Protein AF-A0A966DQH2-F1 (afdb_monomer_lite)

Secondary structure (DSSP, 8-state):
---HHHHHHHHHHHHHHHHHH---HHHHHHHHHHHHHHHTTSPPPP-SSSS-HHHHHHHHHHHHHHHHHHHHTT-SSSHHHHHHHHHHHHHHHHTTTS-TTS-HHHHHHTT--TT--

Foldseek 3Di:
DDDLLLVLLLLLVLLLVCLLPDQDLVSNLVSLVVNLVSCVVPQFDDDPDDDDLVVQLVVLNVLSVVLNVCSVVVVDPHSNSSSVSSSVSSLSNSVRSDDPVADSCNSNVVDDDPVSD

Structure (mmCIF, N/CA/C/O backbone):
data_AF-A0A966DQH2-F1
#
_entry.id   AF-A0A966DQH2-F1
#
loop_
_atom_site.group_PDB
_atom_site.id
_atom_site.type_symbol
_atom_site.label_atom_id
_atom_site.label_alt_id
_atom_site.label_comp_id
_atom_site.label_asym_id
_atom_site.label_entity_id
_atom_site.label_seq_id
_atom_site.pdbx_PDB_ins_code
_atom_site.Cartn_x
_atom_site.Cartn_y
_atom_site.Cartn_z
_atom_site.occupancy
_atom_site.B_iso_or_equiv
_atom_site.auth_seq_id
_atom_site.auth_comp_id
_atom_site.auth_asym_id
_atom_site.auth_atom_id
_atom_site.pdbx_PDB_model_num
ATOM 1 N N . MET A 1 1 ? 22.900 5.957 -11.281 1.00 55.50 1 MET A N 1
ATOM 2 C CA . MET A 1 1 ? 21.655 6.698 -10.978 1.00 55.50 1 MET A CA 1
ATOM 3 C C . MET A 1 1 ? 20.581 5.681 -10.644 1.00 55.50 1 MET A C 1
ATOM 5 O O . MET A 1 1 ? 20.531 4.677 -11.342 1.00 55.50 1 MET A O 1
ATOM 9 N N . ALA A 1 2 ? 19.788 5.907 -9.593 1.00 68.19 2 ALA A N 1
ATOM 10 C CA . ALA A 1 2 ? 18.675 5.021 -9.247 1.00 68.19 2 ALA A CA 1
ATOM 11 C C . ALA A 1 2 ? 17.536 5.160 -10.270 1.00 68.19 2 ALA A C 1
ATOM 13 O O . ALA A 1 2 ? 17.197 6.283 -10.662 1.00 68.19 2 ALA A O 1
ATOM 14 N N . THR A 1 3 ? 16.970 4.033 -10.693 1.00 85.00 3 THR A N 1
ATOM 15 C CA . THR A 1 3 ? 15.792 3.965 -11.573 1.00 85.00 3 THR A CA 1
ATOM 16 C C . THR A 1 3 ? 14.556 4.563 -10.891 1.00 85.00 3 THR A C 1
ATOM 18 O O . THR A 1 3 ? 14.517 4.710 -9.667 1.00 85.00 3 THR A O 1
ATOM 21 N N . GLU A 1 4 ? 13.528 4.925 -11.663 1.00 90.19 4 GLU A N 1
ATOM 22 C CA . GLU A 1 4 ? 12.265 5.429 -11.097 1.00 90.19 4 GLU A CA 1
ATOM 23 C C . GLU A 1 4 ? 11.610 4.404 -10.162 1.00 90.19 4 GLU A C 1
ATOM 25 O O . GLU A 1 4 ? 11.112 4.764 -9.097 1.00 90.19 4 GLU A O 1
ATOM 30 N N . GLN A 1 5 ? 11.706 3.117 -10.503 1.00 90.06 5 GLN A N 1
ATOM 31 C CA . GLN A 1 5 ? 11.245 2.013 -9.668 1.00 90.06 5 GLN A CA 1
ATOM 32 C C . GLN A 1 5 ? 12.020 1.922 -8.346 1.00 90.06 5 GLN A C 1
ATOM 34 O O . GLN A 1 5 ? 11.412 1.772 -7.289 1.00 90.06 5 GLN A O 1
ATOM 39 N N . GLU A 1 6 ? 13.350 2.053 -8.372 1.00 89.25 6 GLU A N 1
ATOM 40 C CA . GLU A 1 6 ? 14.171 2.036 -7.152 1.00 89.25 6 GLU A CA 1
ATOM 41 C C . GLU A 1 6 ? 13.847 3.214 -6.224 1.00 89.25 6 GLU A C 1
ATOM 43 O O . GLU A 1 6 ? 13.751 3.028 -5.009 1.00 89.25 6 GLU A O 1
ATOM 48 N N . LYS A 1 7 ? 13.619 4.409 -6.786 1.00 91.31 7 LYS A N 1
ATOM 49 C CA . LYS A 1 7 ? 13.175 5.581 -6.013 1.00 91.31 7 LYS A CA 1
ATOM 50 C C . LYS A 1 7 ? 11.804 5.348 -5.378 1.00 91.31 7 LYS A C 1
ATOM 52 O O . LYS A 1 7 ? 11.630 5.631 -4.195 1.00 91.31 7 LYS A O 1
ATOM 57 N N . LEU A 1 8 ? 10.855 4.789 -6.131 1.00 94.31 8 LEU A N 1
ATOM 58 C CA . LEU A 1 8 ? 9.536 4.443 -5.602 1.00 94.31 8 LEU A CA 1
ATOM 59 C C . LEU A 1 8 ? 9.640 3.436 -4.449 1.00 94.31 8 LEU A C 1
ATOM 61 O O . LEU A 1 8 ? 9.002 3.616 -3.416 1.00 94.31 8 LEU A O 1
ATOM 65 N N . VAL A 1 9 ? 10.462 2.394 -4.591 1.00 94.50 9 VAL A N 1
ATOM 66 C CA . VAL A 1 9 ? 10.662 1.379 -3.541 1.00 94.50 9 VAL A CA 1
ATOM 67 C C . VAL A 1 9 ? 11.196 2.010 -2.255 1.00 94.50 9 VAL A C 1
ATOM 69 O O . VAL A 1 9 ? 10.721 1.672 -1.175 1.00 94.50 9 VAL A O 1
ATOM 72 N N . GLN A 1 10 ? 12.114 2.973 -2.349 1.00 92.25 10 GLN A N 1
ATOM 73 C CA . GLN A 1 10 ? 12.599 3.714 -1.179 1.00 92.25 10 GLN A CA 1
ATOM 74 C C . GLN A 1 10 ? 11.491 4.538 -0.520 1.00 92.25 10 GLN A C 1
ATOM 76 O O . GLN A 1 10 ? 11.333 4.492 0.699 1.00 92.25 10 GLN A O 1
ATOM 81 N N . GLN A 1 11 ? 10.680 5.245 -1.310 1.00 95.88 11 GLN A N 1
ATOM 82 C CA . GLN A 1 11 ? 9.548 6.009 -0.782 1.00 95.88 11 GLN A CA 1
ATOM 83 C C . GLN A 1 11 ? 8.529 5.094 -0.086 1.00 95.88 11 GLN A C 1
ATOM 85 O O . GLN A 1 11 ? 8.101 5.382 1.031 1.00 95.88 11 GLN A O 1
ATOM 90 N N . LEU A 1 12 ? 8.190 3.955 -0.696 1.00 96.62 12 LEU A N 1
ATOM 91 C CA . LEU A 1 12 ? 7.298 2.952 -0.107 1.00 96.62 12 LEU A CA 1
ATOM 92 C C . LEU A 1 12 ? 7.878 2.338 1.175 1.00 96.62 12 LEU A C 1
ATOM 94 O O . LEU A 1 12 ? 7.130 2.079 2.119 1.00 96.62 12 LEU A O 1
ATOM 98 N N . TYR A 1 13 ? 9.196 2.148 1.246 1.00 95.94 13 TYR A N 1
ATOM 99 C CA . TYR A 1 13 ? 9.870 1.679 2.456 1.00 95.94 13 TYR A CA 1
ATOM 100 C C . TYR A 1 13 ? 9.747 2.688 3.606 1.00 95.94 13 TYR A C 1
ATOM 102 O O . TYR A 1 13 ? 9.393 2.308 4.724 1.00 95.94 13 TYR A O 1
ATOM 110 N N . VAL A 1 14 ? 9.946 3.981 3.330 1.00 96.69 14 VAL A N 1
ATOM 111 C CA . VAL A 1 14 ? 9.730 5.052 4.318 1.00 96.69 14 VAL A CA 1
ATOM 112 C C . VAL A 1 14 ? 8.280 5.049 4.811 1.00 96.69 14 VAL A C 1
ATOM 114 O O . VAL A 1 14 ? 8.038 5.113 6.015 1.00 96.69 14 VAL A O 1
ATOM 117 N N . LEU A 1 15 ? 7.303 4.906 3.910 1.00 98.06 15 LEU A N 1
ATOM 118 C CA . LEU A 1 15 ? 5.888 4.798 4.284 1.00 98.06 15 LEU A CA 1
ATOM 119 C C . LEU A 1 15 ? 5.608 3.567 5.157 1.00 98.06 15 LEU A C 1
ATOM 121 O O . LEU A 1 15 ? 4.920 3.680 6.170 1.00 98.06 15 LEU A O 1
ATOM 125 N N . LYS A 1 16 ? 6.194 2.409 4.834 1.00 97.44 16 LYS A N 1
ATOM 126 C CA . LYS A 1 16 ? 6.105 1.197 5.665 1.00 97.44 16 LYS A CA 1
ATOM 127 C C . LYS A 1 16 ? 6.650 1.439 7.075 1.00 97.44 16 LYS A C 1
ATOM 129 O O . LYS A 1 16 ? 6.042 1.000 8.049 1.00 97.44 16 LYS A O 1
ATOM 134 N N . ASN A 1 17 ? 7.768 2.150 7.200 1.00 96.25 17 ASN A N 1
ATOM 135 C CA . ASN A 1 17 ? 8.324 2.498 8.507 1.00 96.25 17 ASN A CA 1
ATOM 136 C C . ASN A 1 17 ? 7.422 3.473 9.269 1.00 96.25 17 ASN A C 1
ATOM 138 O O . ASN A 1 17 ? 7.227 3.288 10.467 1.00 96.25 17 ASN A O 1
ATOM 142 N N . LYS A 1 18 ? 6.792 4.445 8.598 1.00 97.56 18 LYS A N 1
ATOM 143 C CA . LYS A 1 18 ? 5.785 5.308 9.240 1.00 97.56 18 LYS A CA 1
ATOM 144 C C . LYS A 1 18 ? 4.599 4.508 9.778 1.00 97.56 18 LYS A C 1
ATOM 146 O O . LYS A 1 18 ? 4.189 4.736 10.909 1.00 97.56 18 LYS A O 1
ATOM 151 N N . VAL A 1 19 ? 4.105 3.516 9.028 1.00 97.75 19 VAL A N 1
ATOM 152 C CA . VAL A 1 19 ? 3.043 2.612 9.510 1.00 97.75 19 VAL A CA 1
ATOM 153 C C . VAL A 1 19 ? 3.465 1.907 10.798 1.00 97.75 19 VAL A C 1
ATOM 155 O O . VAL A 1 19 ? 2.707 1.918 11.760 1.00 97.75 19 VAL A O 1
ATOM 158 N N . GLN A 1 20 ? 4.671 1.333 10.844 1.00 96.00 20 GLN A N 1
ATOM 159 C CA . GLN A 1 20 ? 5.175 0.609 12.023 1.00 96.00 20 GLN A CA 1
ATOM 160 C C . GLN A 1 20 ? 5.212 1.470 13.297 1.00 96.00 20 GLN A C 1
ATOM 162 O O . GLN A 1 20 ? 4.980 0.959 14.393 1.00 96.00 20 GLN A O 1
ATOM 167 N N . HIS A 1 21 ? 5.442 2.776 13.153 1.00 96.25 21 HIS A N 1
ATOM 168 C CA . HIS A 1 21 ? 5.541 3.713 14.274 1.00 96.25 21 HIS A CA 1
ATOM 169 C C . HIS A 1 21 ? 4.254 4.510 14.542 1.00 96.25 21 HIS A C 1
ATOM 171 O O . HIS A 1 21 ? 4.182 5.214 15.547 1.00 96.25 21 HIS A O 1
ATOM 177 N N . SER A 1 22 ? 3.228 4.394 13.695 1.00 96.50 22 SER A N 1
ATOM 178 C CA . SER A 1 22 ? 1.972 5.128 13.870 1.00 96.50 22 SER A CA 1
ATOM 179 C C . SER A 1 22 ? 1.096 4.514 14.964 1.00 96.50 22 SER A C 1
ATOM 181 O O . SER A 1 22 ? 0.949 3.298 15.059 1.00 96.50 22 SER A O 1
ATOM 183 N N . ALA A 1 23 ? 0.469 5.355 15.785 1.00 94.81 23 ALA A N 1
ATOM 184 C CA . ALA A 1 23 ? -0.542 4.937 16.759 1.00 94.81 23 ALA A CA 1
ATOM 185 C C . ALA A 1 23 ? -1.981 5.224 16.286 1.00 94.81 23 ALA A C 1
ATOM 187 O O . ALA A 1 23 ? -2.934 4.879 16.987 1.00 94.81 23 ALA A O 1
ATOM 188 N N . ASP A 1 24 ? -2.150 5.839 15.111 1.00 96.06 24 ASP A N 1
ATOM 189 C CA . ASP A 1 24 ? -3.437 6.310 14.601 1.00 96.06 24 ASP A CA 1
ATOM 190 C C . ASP A 1 24 ? -3.845 5.561 13.325 1.00 96.06 24 ASP A C 1
ATOM 192 O O . ASP A 1 24 ? -3.158 5.551 12.304 1.00 96.06 24 ASP A O 1
ATOM 196 N N . ARG A 1 25 ? -5.041 4.968 13.357 1.00 96.56 25 ARG A N 1
ATOM 197 C CA . ARG A 1 25 ? -5.637 4.291 12.200 1.00 96.56 25 ARG A CA 1
ATOM 198 C C . ARG A 1 25 ? -5.841 5.239 11.013 1.00 96.56 25 ARG A C 1
ATOM 200 O O . ARG A 1 25 ? -5.692 4.800 9.874 1.00 96.56 25 ARG A O 1
ATOM 207 N N . ASN A 1 26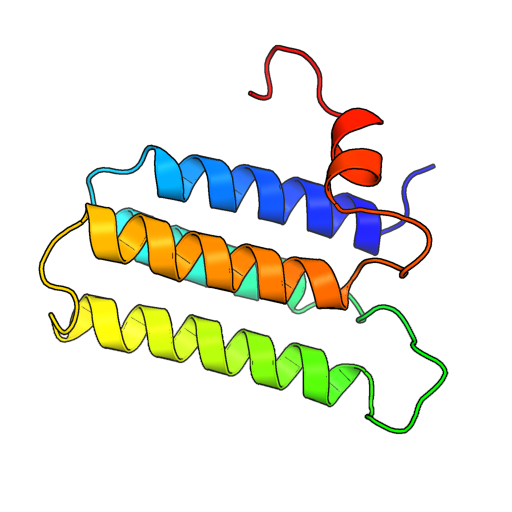 ? -6.176 6.506 11.255 1.00 97.12 26 ASN A N 1
ATOM 208 C CA . ASN A 1 26 ? -6.397 7.492 10.194 1.00 97.12 26 ASN A CA 1
ATOM 209 C C . ASN A 1 26 ? -5.089 7.914 9.520 1.00 97.12 26 ASN A C 1
ATOM 211 O O . ASN A 1 26 ? -5.050 8.093 8.300 1.00 97.12 26 ASN A O 1
ATOM 215 N N . GLU A 1 27 ? -4.008 8.011 10.293 1.00 97.94 27 GLU A N 1
ATOM 216 C CA . GLU A 1 27 ? -2.669 8.229 9.750 1.00 97.94 27 GLU A CA 1
ATOM 217 C C . GLU A 1 27 ? -2.248 7.043 8.873 1.00 97.94 27 GLU A C 1
ATOM 219 O O . GLU A 1 27 ?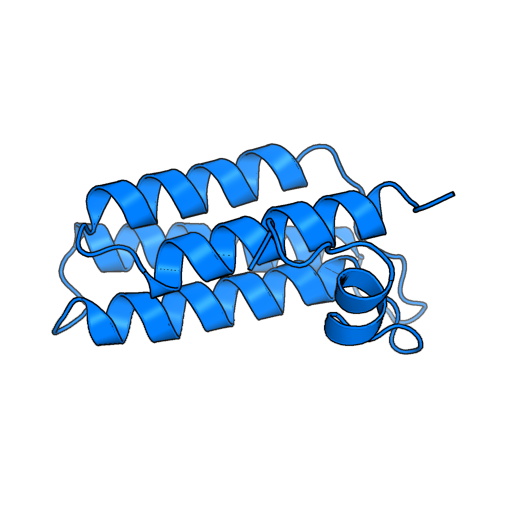 -1.823 7.242 7.736 1.00 97.94 27 GLU A O 1
ATOM 224 N N . ILE A 1 28 ? -2.461 5.804 9.334 1.00 98.38 28 ILE A N 1
ATOM 225 C CA . ILE A 1 28 ? -2.174 4.605 8.532 1.00 98.38 28 ILE A CA 1
ATOM 226 C C . ILE A 1 28 ? -2.983 4.596 7.226 1.00 98.38 28 ILE A C 1
ATOM 228 O O . ILE A 1 28 ? -2.429 4.281 6.175 1.00 98.38 28 ILE A O 1
ATOM 232 N N . ILE A 1 29 ? -4.267 4.972 7.255 1.00 98.56 29 ILE A N 1
ATOM 233 C CA . ILE A 1 29 ? -5.082 5.104 6.035 1.00 98.56 29 ILE A CA 1
ATOM 234 C C . ILE A 1 29 ? -4.464 6.130 5.077 1.00 98.56 29 ILE A C 1
ATOM 236 O O . ILE A 1 29 ? -4.270 5.809 3.906 1.00 98.56 29 ILE A O 1
ATOM 240 N N . SER A 1 30 ? -4.099 7.311 5.580 1.00 98.56 30 SER A N 1
ATOM 241 C CA . SER A 1 30 ? -3.461 8.367 4.778 1.00 98.56 30 SER A CA 1
ATOM 242 C C . SER A 1 30 ? -2.148 7.888 4.148 1.00 98.56 30 SER A C 1
ATOM 244 O O . SER A 1 30 ? -1.867 8.174 2.987 1.00 98.56 30 SER A O 1
ATOM 246 N N . ILE A 1 31 ? -1.358 7.097 4.882 1.00 98.62 31 ILE A N 1
ATOM 247 C CA . ILE A 1 31 ? -0.118 6.502 4.371 1.00 98.62 31 ILE A CA 1
ATOM 248 C C . ILE A 1 31 ? -0.401 5.512 3.231 1.00 98.62 31 ILE A C 1
ATOM 250 O O . ILE A 1 31 ? 0.321 5.501 2.232 1.00 98.62 31 ILE A O 1
ATOM 254 N N . ILE A 1 32 ? -1.444 4.685 3.350 1.00 98.62 32 ILE A N 1
ATOM 255 C CA . ILE A 1 32 ? -1.830 3.751 2.282 1.00 98.62 32 ILE A CA 1
ATOM 256 C C . ILE A 1 32 ? -2.285 4.518 1.034 1.00 98.62 32 ILE A C 1
ATOM 258 O O . ILE A 1 32 ? -1.899 4.161 -0.080 1.00 98.62 32 ILE A O 1
ATOM 262 N N . GLU A 1 33 ? -3.086 5.569 1.208 1.00 98.62 33 GLU A N 1
ATOM 263 C CA . GLU A 1 33 ? -3.543 6.431 0.112 1.00 98.62 33 GLU A CA 1
ATOM 264 C C . GLU A 1 33 ? -2.350 7.084 -0.599 1.00 98.62 33 GLU A C 1
ATOM 266 O O . GLU A 1 33 ? -2.239 6.979 -1.824 1.00 98.62 33 GLU A O 1
ATOM 271 N N . GLN A 1 34 ? -1.392 7.618 0.166 1.00 98.50 34 GLN A N 1
ATOM 272 C CA . GLN A 1 34 ? -0.146 8.167 -0.364 1.00 98.50 34 GLN A CA 1
ATOM 273 C C . GLN A 1 34 ? 0.669 7.116 -1.133 1.00 98.50 34 GLN A C 1
ATOM 275 O O . GLN A 1 34 ? 1.174 7.407 -2.215 1.00 98.50 34 GLN A O 1
ATOM 280 N N . ALA A 1 35 ? 0.786 5.888 -0.614 1.00 98.38 35 ALA A N 1
ATOM 281 C CA . ALA A 1 35 ? 1.509 4.806 -1.283 1.00 98.38 35 ALA A CA 1
ATOM 282 C C . ALA A 1 35 ? 0.912 4.475 -2.662 1.00 98.38 35 ALA A C 1
ATOM 284 O O . ALA A 1 35 ? 1.652 4.258 -3.623 1.00 98.38 35 ALA A O 1
ATOM 285 N N . ILE A 1 36 ? -0.421 4.452 -2.772 1.00 98.38 36 ILE A N 1
ATOM 286 C CA . ILE A 1 36 ? -1.121 4.229 -4.045 1.00 98.38 36 ILE A CA 1
ATOM 287 C C . ILE A 1 36 ? -0.872 5.399 -5.001 1.00 98.38 36 ILE A C 1
ATOM 289 O O . ILE A 1 36 ? -0.565 5.173 -6.173 1.00 98.38 36 ILE A O 1
ATOM 293 N N . GLU A 1 37 ? -0.983 6.635 -4.514 1.00 98.25 37 GLU A N 1
ATOM 294 C CA . GLU A 1 37 ? -0.795 7.846 -5.314 1.00 98.25 37 GLU A CA 1
ATOM 295 C C . GLU A 1 37 ? 0.598 7.888 -5.957 1.00 98.25 37 GLU A C 1
ATOM 297 O O . GLU A 1 37 ? 0.703 7.961 -7.183 1.00 98.25 37 GLU A O 1
ATOM 302 N N . ILE A 1 38 ? 1.665 7.733 -5.164 1.00 97.50 38 ILE A N 1
ATOM 303 C CA . ILE A 1 38 ? 3.047 7.809 -5.673 1.00 97.50 38 ILE A CA 1
ATOM 304 C C . ILE A 1 38 ? 3.403 6.651 -6.612 1.00 97.50 38 ILE A C 1
ATOM 306 O O . ILE A 1 38 ? 4.241 6.805 -7.499 1.00 97.50 38 ILE A O 1
ATOM 310 N N . ALA A 1 39 ? 2.764 5.491 -6.444 1.00 95.38 39 ALA A N 1
ATOM 311 C CA . ALA A 1 39 ? 2.996 4.329 -7.291 1.00 95.38 39 ALA A CA 1
ATOM 312 C C . ALA A 1 39 ? 2.184 4.372 -8.593 1.00 95.38 39 ALA A C 1
ATOM 314 O O . ALA A 1 39 ? 2.545 3.703 -9.562 1.00 95.38 39 ALA A O 1
ATOM 315 N N . THR A 1 40 ? 1.092 5.143 -8.647 1.00 93.62 40 THR A N 1
ATOM 316 C CA . THR A 1 40 ? 0.210 5.253 -9.820 1.00 93.62 40 THR A CA 1
ATOM 317 C C . THR A 1 40 ? 0.956 5.623 -11.110 1.00 93.62 40 THR A C 1
ATOM 319 O O . THR A 1 40 ? 0.769 4.896 -12.086 1.00 93.62 40 THR A O 1
ATOM 322 N N . PRO A 1 41 ? 1.844 6.636 -11.153 1.00 93.88 41 PRO A N 1
ATOM 323 C CA . PRO A 1 41 ? 2.537 7.007 -12.389 1.00 93.88 41 PRO A CA 1
ATOM 324 C C . PRO A 1 41 ? 3.698 6.075 -12.773 1.00 93.88 41 PRO A C 1
ATOM 326 O O . PRO A 1 41 ? 4.173 6.138 -13.901 1.00 93.88 41 PRO A O 1
ATOM 329 N N . VAL A 1 42 ? 4.171 5.212 -11.868 1.00 92.38 42 VAL A N 1
ATOM 330 C CA . VAL A 1 42 ? 5.377 4.399 -12.097 1.00 92.38 42 VAL A CA 1
ATOM 331 C C . VAL A 1 42 ? 5.006 3.048 -12.698 1.00 92.38 42 VAL A C 1
ATOM 333 O O . VAL A 1 42 ? 4.185 2.312 -12.143 1.00 92.38 42 VAL A O 1
ATOM 336 N N . ALA A 1 43 ? 5.621 2.696 -13.825 1.00 89.81 43 ALA A N 1
ATOM 337 C CA . ALA A 1 43 ? 5.416 1.394 -14.445 1.00 89.81 43 ALA A CA 1
ATOM 338 C C . ALA A 1 43 ? 6.003 0.262 -13.570 1.00 89.81 43 ALA A C 1
ATOM 340 O O . ALA A 1 43 ? 7.107 0.416 -13.028 1.00 89.81 43 ALA A O 1
ATOM 341 N N . PRO A 1 44 ? 5.294 -0.873 -13.429 1.00 88.94 44 PRO A N 1
ATOM 342 C CA . PRO A 1 44 ? 5.815 -2.055 -12.746 1.00 88.94 44 PRO A CA 1
ATOM 343 C C . PRO A 1 44 ? 7.080 -2.572 -13.440 1.00 88.94 44 PRO A C 1
ATOM 345 O O . PRO A 1 44 ? 7.313 -2.309 -14.622 1.00 88.94 44 PRO A O 1
ATOM 348 N N . LEU A 1 45 ? 7.907 -3.331 -12.719 1.00 85.12 45 LEU A N 1
ATOM 349 C CA . LEU A 1 45 ? 9.081 -3.928 -13.341 1.00 85.12 45 LEU A CA 1
ATOM 350 C C . LEU A 1 45 ? 8.654 -5.106 -14.227 1.00 85.12 45 LEU A C 1
ATOM 352 O O . LEU A 1 45 ? 7.957 -6.013 -13.769 1.00 85.12 45 LEU A O 1
ATOM 356 N N . PHE A 1 46 ? 9.092 -5.100 -15.488 1.00 71.44 46 PHE A N 1
ATOM 357 C CA . PHE A 1 46 ? 8.758 -6.150 -16.445 1.00 71.44 46 PHE A CA 1
ATOM 358 C C . PHE A 1 46 ? 9.323 -7.502 -15.984 1.00 71.44 46 PHE A C 1
ATOM 360 O O . PHE A 1 46 ? 10.530 -7.640 -15.778 1.00 71.44 46 PHE A O 1
ATOM 367 N N . VAL A 1 47 ? 8.459 -8.507 -15.823 1.00 61.94 47 VAL A N 1
ATOM 368 C CA . VAL A 1 47 ? 8.867 -9.895 -15.570 1.00 61.94 47 VAL A CA 1
ATOM 369 C C . VAL A 1 47 ? 8.501 -10.711 -16.799 1.00 61.94 47 VAL A C 1
ATOM 371 O O . VAL A 1 47 ? 7.391 -10.607 -17.301 1.00 61.94 47 VAL A O 1
ATOM 374 N N . ILE A 1 48 ? 9.442 -11.522 -17.274 1.00 55.94 48 ILE A N 1
ATOM 375 C CA . ILE A 1 48 ? 9.384 -12.258 -18.549 1.00 55.94 48 ILE A CA 1
ATOM 376 C C . ILE A 1 48 ? 8.273 -13.345 -18.578 1.00 55.94 48 ILE A C 1
ATOM 378 O O . ILE A 1 48 ? 8.056 -13.957 -19.614 1.00 55.94 48 ILE A O 1
ATOM 382 N N . ASN A 1 49 ? 7.512 -13.551 -17.493 1.00 51.19 49 ASN A N 1
ATOM 383 C CA . ASN A 1 49 ? 6.494 -14.604 -17.387 1.00 51.19 49 ASN A CA 1
ATOM 384 C C . ASN A 1 49 ? 5.057 -14.042 -17.280 1.00 51.19 49 ASN A C 1
ATOM 386 O O . ASN A 1 49 ? 4.668 -13.566 -16.213 1.00 51.19 49 ASN A O 1
ATOM 390 N N . ASP A 1 50 ? 4.308 -14.141 -18.385 1.00 49.09 50 ASP A N 1
ATOM 391 C CA . ASP A 1 50 ? 2.858 -14.367 -18.617 1.00 49.09 50 ASP A CA 1
ATOM 392 C C . ASP A 1 50 ? 1.742 -13.762 -17.733 1.00 49.09 50 ASP A C 1
ATOM 394 O O . ASP A 1 50 ? 0.568 -14.031 -17.976 1.00 49.09 50 ASP A O 1
ATOM 398 N N . LEU A 1 51 ? 2.035 -12.886 -16.775 1.00 54.41 51 LEU A N 1
ATOM 399 C CA . LEU A 1 51 ? 1.048 -11.935 -16.253 1.00 54.41 51 LEU A CA 1
ATOM 400 C C . LEU A 1 51 ? 1.416 -10.555 -16.765 1.00 54.41 51 LEU A C 1
ATOM 402 O O . LEU A 1 51 ? 2.574 -10.142 -16.634 1.00 54.41 51 LEU A O 1
ATOM 406 N N . THR A 1 52 ? 0.439 -9.830 -17.315 1.00 59.56 52 THR A N 1
ATOM 407 C CA . THR A 1 52 ? 0.680 -8.432 -17.666 1.00 59.56 52 THR A CA 1
ATOM 408 C C . THR A 1 52 ? 1.115 -7.728 -16.380 1.00 59.56 52 THR A C 1
ATOM 410 O O . THR A 1 52 ? 0.520 -7.864 -15.308 1.00 59.56 52 THR A O 1
ATOM 413 N N . THR A 1 53 ? 2.267 -7.071 -16.418 1.00 74.81 53 THR A N 1
ATOM 414 C CA . THR A 1 53 ? 2.903 -6.516 -15.217 1.00 74.81 53 THR A CA 1
ATOM 415 C C . THR A 1 53 ? 2.009 -5.487 -14.522 1.00 74.81 53 THR A C 1
ATOM 417 O O . THR A 1 53 ? 2.103 -5.300 -13.305 1.00 74.81 53 THR A O 1
ATOM 420 N N . ASP A 1 54 ? 1.087 -4.897 -15.281 1.00 82.06 54 ASP A N 1
ATOM 421 C CA . ASP A 1 54 ? 0.057 -3.976 -14.814 1.00 82.06 54 ASP A CA 1
ATOM 422 C C . ASP A 1 54 ? -1.007 -4.669 -13.954 1.00 82.06 54 ASP A C 1
ATOM 424 O O . ASP A 1 54 ? -1.318 -4.162 -12.877 1.00 82.06 54 ASP A O 1
ATOM 428 N N . GLU A 1 55 ? -1.464 -5.877 -14.301 1.00 86.44 55 GLU A N 1
ATOM 429 C CA . GLU A 1 55 ? -2.399 -6.650 -13.462 1.00 86.44 55 GLU A CA 1
ATOM 430 C C . GLU A 1 55 ? -1.820 -6.927 -12.069 1.00 86.44 55 GLU A C 1
ATOM 432 O O . GLU A 1 55 ? -2.527 -6.881 -11.057 1.00 86.44 55 GLU A O 1
ATOM 437 N N . ARG A 1 56 ? -0.506 -7.178 -11.979 1.00 87.38 56 ARG A N 1
ATOM 438 C CA . ARG A 1 56 ? 0.164 -7.350 -10.681 1.00 87.38 56 ARG A CA 1
ATOM 439 C C . ARG A 1 56 ? 0.096 -6.068 -9.860 1.00 87.38 56 ARG A C 1
ATOM 441 O O . ARG A 1 56 ? -0.206 -6.136 -8.668 1.00 87.38 56 ARG A O 1
ATOM 448 N N . LYS A 1 57 ? 0.358 -4.912 -10.476 1.00 91.50 57 LYS A N 1
ATOM 449 C CA . LYS A 1 57 ? 0.253 -3.605 -9.814 1.00 91.50 57 LYS A CA 1
ATOM 450 C C . LYS A 1 57 ? -1.182 -3.335 -9.366 1.00 91.50 57 LYS A C 1
ATOM 452 O O . LYS A 1 57 ? -1.396 -3.018 -8.197 1.00 91.50 57 LYS A O 1
ATOM 457 N N . GLU A 1 58 ? -2.157 -3.529 -10.247 1.00 92.94 58 GLU A N 1
ATOM 458 C CA . GLU A 1 58 ? -3.580 -3.336 -9.957 1.00 92.94 58 GLU A CA 1
ATOM 459 C C . GLU A 1 58 ? -4.065 -4.242 -8.823 1.00 92.94 58 GLU A C 1
ATOM 461 O O . GLU A 1 58 ? -4.727 -3.774 -7.896 1.00 92.94 58 GLU A O 1
ATOM 466 N N . SER A 1 59 ? -3.660 -5.515 -8.825 1.00 93.25 59 SER A N 1
ATOM 467 C CA . SER A 1 59 ? -3.965 -6.463 -7.750 1.00 93.25 59 SER A CA 1
ATOM 468 C C . SER A 1 59 ? -3.421 -5.994 -6.395 1.00 93.25 59 SER A C 1
ATOM 470 O O . SER A 1 59 ? -4.106 -6.102 -5.373 1.00 93.25 59 SER A O 1
ATOM 472 N N . ARG A 1 60 ? -2.210 -5.419 -6.356 1.00 95.00 60 ARG A N 1
ATOM 473 C CA . ARG A 1 60 ? -1.640 -4.862 -5.116 1.00 95.00 60 ARG A CA 1
ATOM 474 C C . ARG A 1 60 ? -2.306 -3.556 -4.691 1.00 95.00 60 ARG A C 1
ATOM 476 O O . ARG A 1 60 ? -2.539 -3.376 -3.498 1.00 95.00 60 ARG A O 1
ATOM 483 N N . VAL A 1 61 ? -2.710 -2.700 -5.628 1.00 97.00 61 VAL A N 1
ATOM 484 C CA . VAL A 1 61 ? -3.540 -1.522 -5.321 1.00 97.0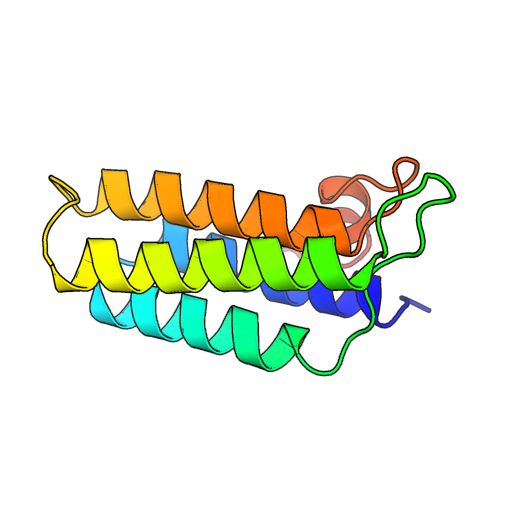0 61 VAL A CA 1
ATOM 485 C C . VAL A 1 61 ? -4.893 -1.947 -4.741 1.00 97.00 61 VAL A C 1
ATOM 487 O O . VAL A 1 61 ? -5.346 -1.374 -3.750 1.00 97.00 61 VAL A O 1
ATOM 490 N N . ALA A 1 62 ? -5.533 -2.974 -5.305 1.00 96.81 62 ALA A N 1
ATOM 491 C CA . ALA A 1 62 ? -6.790 -3.513 -4.791 1.00 96.81 62 ALA A CA 1
ATOM 492 C C . ALA A 1 62 ? -6.636 -4.088 -3.373 1.00 96.81 62 ALA A C 1
ATOM 494 O O . ALA A 1 62 ? -7.502 -3.864 -2.525 1.00 96.81 62 ALA A O 1
ATOM 495 N N . LEU A 1 63 ? -5.517 -4.767 -3.091 1.00 97.06 63 LEU A N 1
ATOM 496 C CA . LEU A 1 63 ? -5.181 -5.231 -1.743 1.00 97.06 63 LEU A CA 1
ATOM 497 C C . LEU A 1 63 ? -5.085 -4.055 -0.761 1.00 97.06 63 LEU A C 1
ATOM 499 O O . LEU A 1 63 ? -5.766 -4.068 0.258 1.00 97.06 63 LEU A O 1
ATOM 503 N N . LEU A 1 64 ? -4.330 -3.005 -1.089 1.00 98.19 64 LEU A N 1
ATOM 504 C CA . LEU A 1 64 ? -4.196 -1.817 -0.236 1.00 98.19 64 LEU A CA 1
ATOM 505 C C . LEU A 1 64 ? -5.534 -1.090 -0.007 1.00 98.19 64 LEU A C 1
ATOM 507 O O . LEU A 1 64 ? -5.847 -0.690 1.114 1.00 98.19 64 LEU A O 1
ATOM 511 N N . LYS A 1 65 ? -6.388 -0.983 -1.030 1.00 98.25 65 LYS A N 1
ATOM 512 C CA . LYS A 1 65 ? -7.754 -0.449 -0.865 1.00 98.25 65 LYS A CA 1
ATOM 513 C C . LYS A 1 65 ? -8.605 -1.318 0.066 1.00 98.25 65 LYS A C 1
ATOM 515 O O . LYS A 1 65 ? -9.397 -0.793 0.852 1.00 98.25 65 LYS A O 1
ATOM 520 N N . ARG A 1 66 ? -8.433 -2.642 0.013 1.00 97.69 66 ARG A N 1
ATOM 521 C CA . ARG A 1 66 ? -9.082 -3.572 0.947 1.00 97.69 66 ARG A CA 1
ATOM 522 C C . ARG A 1 66 ? -8.568 -3.385 2.374 1.00 97.69 66 ARG A C 1
ATOM 524 O O . ARG A 1 66 ? -9.380 -3.450 3.293 1.00 97.69 66 ARG A O 1
ATOM 531 N N . GLU A 1 67 ? -7.281 -3.099 2.561 1.00 97.94 67 GLU A N 1
ATOM 532 C CA . GLU A 1 67 ? -6.723 -2.759 3.875 1.00 97.94 67 GLU A CA 1
ATOM 533 C C . GLU A 1 67 ? -7.410 -1.524 4.470 1.00 97.94 67 GLU A C 1
ATOM 535 O O . GLU A 1 67 ? -7.927 -1.592 5.586 1.00 97.94 67 GLU A O 1
ATOM 540 N N . ILE A 1 68 ? -7.543 -0.439 3.695 1.00 98.19 68 ILE A N 1
ATOM 541 C CA . ILE A 1 68 ? -8.285 0.767 4.112 1.00 98.19 68 ILE A CA 1
ATOM 542 C C . ILE A 1 68 ? -9.711 0.406 4.545 1.00 98.19 68 ILE A C 1
ATOM 544 O O . ILE A 1 68 ? -10.173 0.841 5.602 1.00 98.19 68 ILE A O 1
ATOM 548 N N . PHE A 1 69 ? -10.414 -0.409 3.752 1.00 98.06 69 PHE A N 1
ATOM 549 C CA . PHE A 1 69 ? -11.764 -0.856 4.091 1.00 98.06 69 PHE A CA 1
ATOM 550 C C . PHE A 1 69 ? -11.800 -1.635 5.415 1.00 98.06 69 PHE A C 1
ATOM 552 O O . PHE A 1 69 ? -12.650 -1.363 6.264 1.00 98.06 69 PHE A O 1
ATOM 559 N N . CYS A 1 70 ? -10.881 -2.580 5.623 1.00 97.56 70 CYS A N 1
ATOM 560 C CA . CYS A 1 70 ? -10.791 -3.360 6.858 1.00 97.56 70 CYS A CA 1
ATOM 561 C C . CYS A 1 70 ? -10.503 -2.479 8.085 1.00 97.56 70 CYS A C 1
ATOM 563 O O . CYS A 1 70 ? -11.093 -2.703 9.144 1.00 97.56 70 CYS A O 1
ATOM 565 N N . ILE A 1 71 ? -9.658 -1.453 7.943 1.00 97.31 71 ILE A N 1
ATOM 566 C CA . ILE A 1 71 ? -9.364 -0.495 9.018 1.00 97.31 71 ILE A CA 1
ATOM 567 C C . ILE A 1 71 ? -10.615 0.323 9.355 1.00 97.31 71 ILE A C 1
ATOM 569 O O . ILE A 1 71 ? -11.014 0.358 10.521 1.00 97.31 71 ILE A O 1
ATOM 573 N N . LYS A 1 72 ? -11.263 0.922 8.343 1.00 96.69 72 LYS A N 1
ATOM 574 C CA . LYS A 1 72 ? -12.467 1.761 8.509 1.00 96.69 72 LYS A CA 1
ATOM 575 C C . LYS A 1 72 ? -13.652 0.988 9.092 1.00 96.69 72 LYS A C 1
ATOM 577 O O . LYS A 1 72 ? -14.443 1.557 9.833 1.00 96.69 72 LYS A O 1
ATOM 582 N N . THR A 1 73 ? -13.772 -0.301 8.773 1.00 96.50 73 THR A N 1
ATOM 583 C CA . THR A 1 73 ? -14.860 -1.166 9.266 1.00 96.50 73 THR A CA 1
ATOM 584 C C . THR A 1 73 ? -14.545 -1.866 10.587 1.00 96.50 73 THR A C 1
ATOM 586 O O . THR A 1 73 ? -15.361 -2.651 11.064 1.00 96.50 73 THR A O 1
ATOM 589 N N . GLY A 1 74 ? -13.377 -1.611 11.188 1.00 92.38 74 GLY A N 1
ATOM 590 C CA . GLY A 1 74 ? -13.010 -2.200 12.476 1.00 92.38 74 GLY A CA 1
ATOM 591 C C . GLY A 1 74 ? -12.751 -3.709 12.427 1.00 92.38 74 GLY A C 1
ATOM 592 O O . GLY A 1 74 ? -12.831 -4.366 13.458 1.00 92.38 74 GLY A O 1
ATOM 593 N N . LYS A 1 75 ? -12.421 -4.276 11.256 1.00 93.94 75 LYS A N 1
ATOM 594 C CA . LYS A 1 75 ? -12.110 -5.714 11.123 1.00 93.94 75 LYS A CA 1
ATOM 595 C C . LYS A 1 75 ? -10.826 -6.130 11.844 1.00 93.94 75 LYS A C 1
ATOM 597 O O . LYS A 1 75 ? 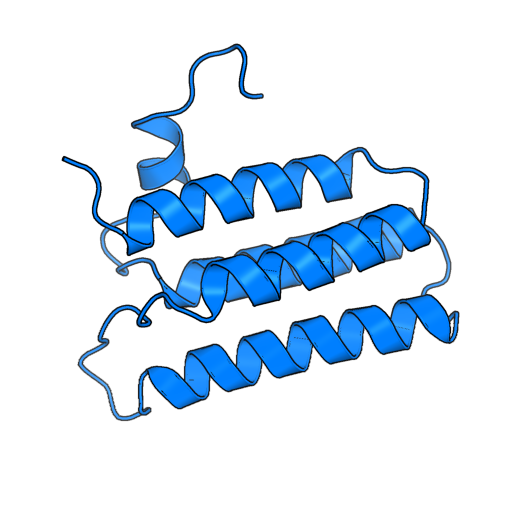-10.666 -7.305 12.157 1.00 93.94 75 LYS A O 1
ATOM 602 N N . TYR A 1 76 ? -9.919 -5.186 12.088 1.00 91.94 76 TYR A N 1
ATOM 603 C CA . TYR A 1 76 ? -8.699 -5.421 12.856 1.00 91.94 76 TYR A CA 1
ATOM 604 C C . TYR A 1 76 ? -8.926 -5.197 14.349 1.00 91.94 76 TYR A C 1
ATOM 606 O O . TYR A 1 76 ? -9.377 -4.116 14.744 1.00 91.94 76 TYR A O 1
ATOM 614 N N . ILE A 1 77 ? -8.551 -6.211 15.138 1.00 88.25 77 ILE A N 1
ATOM 615 C CA . ILE A 1 77 ? -8.715 -6.287 16.599 1.00 88.25 77 ILE A CA 1
ATOM 616 C C . ILE A 1 77 ? -8.053 -5.087 17.284 1.00 88.25 77 ILE A C 1
ATOM 618 O O . ILE A 1 77 ? -8.677 -4.400 18.086 1.00 88.25 77 ILE A O 1
ATOM 622 N N . ASP A 1 78 ? -6.815 -4.781 16.908 1.00 94.94 78 ASP A N 1
ATOM 623 C CA . ASP A 1 78 ? -6.007 -3.722 17.505 1.00 94.94 78 ASP A CA 1
ATOM 624 C C . ASP A 1 78 ? -5.105 -3.051 16.456 1.00 94.94 78 ASP A C 1
ATOM 626 O O . ASP A 1 78 ? -5.068 -3.447 15.287 1.00 94.94 78 ASP A O 1
ATOM 630 N N . ILE A 1 79 ? -4.418 -1.983 16.870 1.00 94.69 79 ILE A N 1
ATOM 631 C CA . ILE A 1 79 ? -3.515 -1.216 16.005 1.00 94.69 79 ILE A CA 1
ATOM 632 C C . ILE A 1 79 ? -2.282 -2.026 15.582 1.00 94.69 79 ILE A C 1
ATOM 634 O O . ILE A 1 79 ? -1.811 -1.859 14.463 1.00 94.69 79 ILE A O 1
ATOM 638 N N . GLU A 1 80 ? -1.791 -2.946 16.412 1.00 97.06 80 GLU A N 1
ATOM 639 C CA . GLU A 1 80 ? -0.617 -3.767 16.091 1.00 97.06 80 GLU A CA 1
ATOM 640 C C . GLU A 1 80 ? -0.919 -4.734 14.943 1.00 97.06 80 GLU A C 1
ATOM 642 O O . GLU A 1 80 ? -0.134 -4.870 14.001 1.00 97.06 80 GLU A O 1
ATOM 647 N N . THR A 1 81 ? -2.121 -5.309 14.937 1.00 96.56 81 THR A N 1
ATOM 648 C CA . THR A 1 81 ? -2.624 -6.121 13.826 1.00 96.56 81 THR A CA 1
ATOM 649 C C . THR A 1 81 ? -2.684 -5.302 12.532 1.00 96.56 81 THR A C 1
ATOM 651 O O . THR A 1 81 ? -2.268 -5.789 11.478 1.00 96.56 81 THR A O 1
ATOM 654 N N . VAL A 1 82 ? -3.143 -4.042 12.602 1.00 97.12 82 VAL A N 1
ATOM 655 C CA . VAL A 1 82 ? -3.141 -3.124 11.446 1.00 97.12 82 VAL A CA 1
ATOM 656 C C . VAL A 1 82 ? -1.715 -2.903 10.940 1.00 97.12 82 VAL A C 1
ATOM 658 O O . VAL A 1 82 ? -1.464 -3.053 9.744 1.00 97.12 82 VAL A O 1
ATOM 661 N N . LYS A 1 83 ? -0.768 -2.582 11.831 1.00 97.38 83 LYS A N 1
ATOM 662 C CA . LYS A 1 83 ? 0.632 -2.312 11.466 1.00 97.38 83 LYS A CA 1
ATOM 663 C C . LYS A 1 83 ? 1.265 -3.480 10.727 1.00 97.38 83 LYS A C 1
ATOM 665 O O . LYS A 1 83 ? 1.865 -3.277 9.668 1.00 97.38 83 LYS A O 1
ATOM 670 N N . ILE A 1 84 ? 1.119 -4.690 11.268 1.00 96.50 84 ILE A N 1
ATOM 671 C CA . ILE A 1 84 ? 1.672 -5.920 10.690 1.00 96.50 84 ILE A CA 1
ATOM 672 C C . ILE A 1 84 ? 1.091 -6.148 9.293 1.00 96.50 84 ILE A C 1
ATOM 674 O O . ILE A 1 84 ? 1.839 -6.286 8.321 1.00 96.50 84 ILE A O 1
ATOM 678 N N . GLN A 1 85 ? -0.237 -6.122 9.180 1.00 96.75 85 GLN A N 1
ATOM 679 C CA . GLN A 1 85 ? -0.941 -6.443 7.943 1.00 96.75 85 GLN A CA 1
ATOM 680 C C . GLN A 1 85 ? -0.683 -5.412 6.831 1.00 96.75 85 GLN A C 1
ATOM 682 O O . GLN A 1 85 ? -0.396 -5.774 5.683 1.00 96.75 85 GLN A O 1
ATOM 687 N N . VAL A 1 86 ? -0.717 -4.120 7.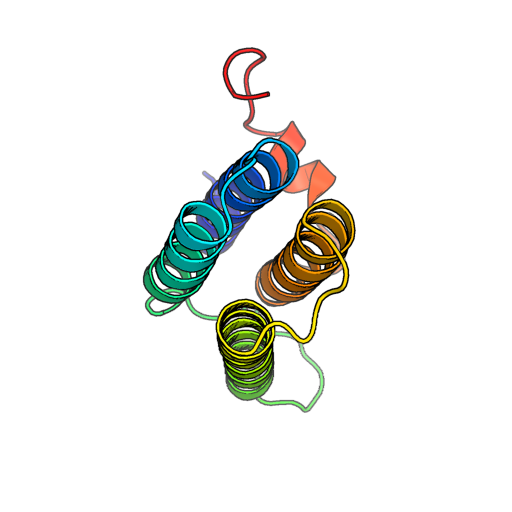165 1.00 97.81 86 VAL A N 1
ATOM 688 C CA . VAL A 1 86 ? -0.437 -3.041 6.206 1.00 97.81 86 VAL A CA 1
ATOM 689 C C . VAL A 1 86 ? 1.027 -3.066 5.778 1.00 97.81 86 VAL A C 1
ATOM 691 O O . VAL A 1 86 ? 1.322 -2.915 4.594 1.00 97.81 86 VAL A O 1
ATOM 694 N N . SER A 1 87 ? 1.954 -3.333 6.700 1.00 97.12 87 SER A N 1
ATOM 695 C CA . SER A 1 87 ? 3.380 -3.418 6.360 1.00 97.12 87 SER A CA 1
ATOM 696 C C . SER A 1 87 ? 3.686 -4.592 5.437 1.00 97.12 87 SER A C 1
ATOM 698 O O . SER A 1 87 ? 4.439 -4.428 4.478 1.00 97.12 87 SER A O 1
ATOM 700 N N . ALA A 1 88 ? 3.064 -5.752 5.665 1.00 96.62 88 ALA A N 1
ATOM 701 C CA . ALA A 1 88 ? 3.161 -6.887 4.752 1.00 96.62 88 ALA A CA 1
ATOM 702 C C . ALA A 1 88 ? 2.602 -6.540 3.360 1.00 96.62 88 ALA A C 1
ATOM 704 O O . ALA A 1 88 ? 3.231 -6.837 2.343 1.00 96.62 88 ALA A O 1
ATOM 705 N N . SER A 1 89 ? 1.465 -5.842 3.303 1.00 97.56 89 SER A N 1
ATOM 706 C CA . SER A 1 89 ? 0.862 -5.398 2.041 1.00 97.56 89 SER A CA 1
ATOM 707 C C . SER A 1 89 ? 1.744 -4.401 1.282 1.00 97.56 89 SER A C 1
ATOM 709 O O . SER A 1 89 ? 1.893 -4.523 0.065 1.00 97.56 89 SER A O 1
ATOM 711 N N . LEU A 1 90 ? 2.395 -3.466 1.983 1.00 97.44 90 LEU A N 1
ATOM 712 C CA . LEU A 1 90 ? 3.362 -2.538 1.390 1.00 97.44 90 LEU A CA 1
ATOM 713 C C . LEU A 1 90 ? 4.610 -3.261 0.867 1.00 97.44 90 LEU A C 1
ATOM 715 O O . LEU A 1 90 ? 5.078 -2.941 -0.223 1.00 97.44 90 LEU A O 1
ATOM 719 N N . ILE A 1 91 ? 5.111 -4.281 1.573 1.00 94.94 91 ILE A N 1
ATOM 720 C CA . ILE A 1 91 ? 6.204 -5.133 1.069 1.00 94.94 91 ILE A CA 1
ATOM 721 C C . ILE A 1 91 ? 5.786 -5.833 -0.224 1.00 94.94 91 ILE A C 1
ATOM 723 O O . ILE A 1 91 ? 6.498 -5.763 -1.226 1.00 94.94 91 ILE A O 1
ATOM 727 N N . MET A 1 92 ? 4.601 -6.441 -0.245 1.00 92.88 92 MET A N 1
ATOM 728 C CA . MET A 1 92 ? 4.065 -7.089 -1.444 1.00 92.88 92 MET A CA 1
ATOM 729 C C . MET A 1 92 ? 3.863 -6.113 -2.608 1.00 92.88 92 MET A C 1
ATOM 731 O O . MET A 1 92 ? 3.939 -6.531 -3.766 1.00 92.88 92 MET A O 1
ATOM 735 N N . PHE A 1 93 ? 3.615 -4.834 -2.317 1.00 95.19 93 PHE A N 1
ATOM 736 C CA . PHE A 1 93 ? 3.526 -3.786 -3.325 1.00 95.19 93 PHE A CA 1
ATOM 737 C C . PHE A 1 93 ? 4.903 -3.380 -3.859 1.00 95.19 93 PHE A C 1
ATOM 739 O O . PHE A 1 93 ? 5.078 -3.313 -5.072 1.00 95.19 93 PHE A O 1
ATOM 746 N N . MET A 1 94 ? 5.909 -3.224 -2.990 1.00 94.56 94 MET A N 1
ATOM 747 C CA . MET A 1 94 ? 7.301 -2.981 -3.399 1.00 94.56 94 MET A CA 1
ATOM 748 C C . MET A 1 94 ? 7.829 -4.084 -4.326 1.00 94.56 94 MET A C 1
ATOM 750 O O . MET A 1 94 ? 8.511 -3.788 -5.305 1.00 94.56 94 MET A O 1
ATOM 754 N N . LEU A 1 95 ? 7.448 -5.345 -4.087 1.00 89.88 95 LEU A N 1
ATOM 755 C CA . LEU A 1 95 ? 7.846 -6.490 -4.918 1.00 89.88 95 LEU A CA 1
ATOM 756 C C . LEU A 1 95 ? 7.349 -6.433 -6.378 1.00 89.88 95 LEU A C 1
ATOM 758 O O . LEU A 1 95 ? 7.782 -7.231 -7.209 1.00 89.88 95 LEU A O 1
ATOM 762 N N . VAL A 1 96 ? 6.438 -5.515 -6.709 1.00 90.44 96 VAL A N 1
ATOM 763 C CA . VAL A 1 96 ? 6.015 -5.250 -8.095 1.00 90.44 96 VAL A CA 1
ATOM 764 C C . VAL A 1 96 ? 7.079 -4.462 -8.872 1.00 90.44 96 VAL A C 1
ATOM 766 O O . VAL A 1 96 ? 7.141 -4.550 -10.096 1.00 90.44 96 VAL A O 1
ATOM 769 N N . PHE A 1 97 ? 7.934 -3.716 -8.172 1.00 90.38 97 PHE A N 1
ATOM 770 C CA . PHE A 1 97 ? 8.872 -2.757 -8.761 1.00 90.38 97 PHE A CA 1
ATOM 771 C C . PHE A 1 97 ? 10.341 -3.195 -8.659 1.00 90.38 97 PHE A C 1
ATOM 773 O O . PHE A 1 97 ? 11.220 -2.511 -9.176 1.00 90.38 97 PHE A O 1
ATOM 780 N N . VAL A 1 98 ? 10.630 -4.335 -8.026 1.00 86.62 98 VAL A N 1
ATOM 781 C CA . VAL A 1 98 ? 11.998 -4.860 -7.871 1.00 86.62 98 VAL A CA 1
ATOM 782 C C . VAL A 1 98 ? 12.225 -6.106 -8.720 1.00 86.62 98 VAL A C 1
ATOM 784 O O . VAL A 1 98 ? 11.305 -6.886 -8.973 1.00 86.62 98 VAL A O 1
ATOM 787 N N . SER A 1 99 ? 13.468 -6.302 -9.163 1.00 71.31 99 SER A N 1
ATOM 788 C CA . SER A 1 99 ? 13.874 -7.511 -9.882 1.00 71.31 99 SER A CA 1
ATOM 789 C C . SER A 1 99 ? 14.224 -8.602 -8.877 1.00 71.31 99 SER A C 1
ATOM 791 O O . SER A 1 99 ? 14.698 -8.303 -7.788 1.00 71.31 99 SER A O 1
ATOM 793 N N . GLY A 1 100 ? 14.088 -9.880 -9.244 1.00 60.28 100 GLY A N 1
ATOM 794 C CA . GLY A 1 100 ? 14.551 -10.983 -8.386 1.00 60.28 100 GLY A CA 1
ATOM 795 C C . GLY A 1 100 ? 16.057 -10.946 -8.064 1.00 60.28 100 GLY A C 1
ATOM 796 O O . GLY A 1 100 ? 16.499 -11.644 -7.161 1.00 60.28 100 GLY A O 1
ATOM 797 N N . ILE A 1 101 ? 16.836 -10.124 -8.781 1.00 58.00 101 ILE A N 1
ATOM 798 C CA . ILE A 1 101 ? 18.275 -9.907 -8.563 1.00 58.00 101 ILE A CA 1
ATOM 799 C C . ILE A 1 101 ? 18.520 -8.819 -7.498 1.00 58.00 101 ILE A C 1
ATOM 801 O O . ILE A 1 101 ? 19.518 -8.872 -6.784 1.00 58.00 101 ILE A O 1
ATOM 805 N N . ASN A 1 102 ? 17.609 -7.850 -7.357 1.00 61.56 102 ASN A N 1
ATOM 806 C CA .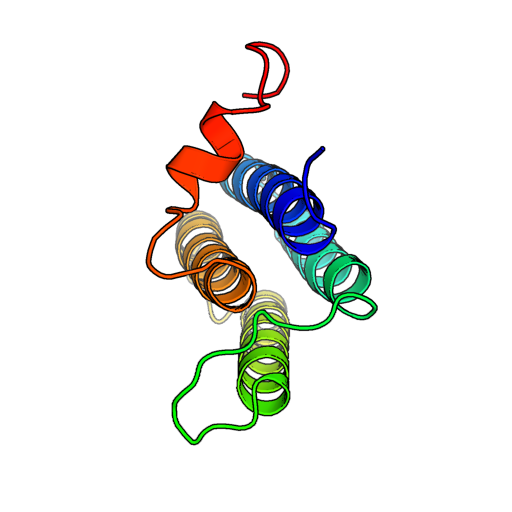 ASN A 1 102 ? 17.704 -6.762 -6.386 1.00 61.56 102 ASN A CA 1
ATOM 807 C C . ASN A 1 102 ? 16.663 -6.958 -5.275 1.00 61.56 102 ASN A C 1
ATOM 809 O O . ASN A 1 102 ? 15.474 -6.723 -5.480 1.00 61.56 102 ASN A O 1
ATOM 813 N N . SER A 1 103 ? 17.098 -7.345 -4.073 1.00 68.31 103 SER A N 1
ATOM 814 C CA . SER A 1 103 ? 16.204 -7.350 -2.910 1.00 68.31 103 SER A CA 1
ATOM 815 C C . SER A 1 103 ? 15.817 -5.920 -2.509 1.00 68.31 103 SER A C 1
ATOM 817 O O . SER A 1 103 ? 16.563 -4.969 -2.756 1.00 68.31 103 SER A O 1
ATOM 819 N N . VAL A 1 104 ? 14.659 -5.764 -1.856 1.00 74.50 104 VAL A N 1
ATOM 820 C CA . VAL A 1 104 ? 14.230 -4.478 -1.272 1.00 74.50 104 VAL A CA 1
ATOM 821 C C . VAL A 1 104 ? 15.341 -3.914 -0.380 1.00 74.50 104 VAL A C 1
ATOM 823 O O . VAL A 1 104 ? 15.731 -2.762 -0.544 1.00 74.50 104 VAL A O 1
ATOM 826 N N . ASP A 1 105 ? 15.946 -4.756 0.459 1.00 72.00 105 ASP A N 1
ATOM 827 C CA . ASP A 1 105 ? 17.049 -4.368 1.344 1.00 72.00 105 ASP A CA 1
ATOM 828 C C . ASP A 1 105 ? 18.294 -3.896 0.580 1.00 72.00 105 ASP A C 1
ATOM 830 O O . ASP A 1 105 ? 18.958 -2.955 1.005 1.00 72.00 105 ASP A O 1
ATOM 834 N N . ALA A 1 106 ? 18.597 -4.484 -0.583 1.00 74.38 106 ALA A N 1
ATOM 835 C CA . ALA A 1 106 ? 19.715 -4.046 -1.416 1.00 74.38 106 ALA A CA 1
ATOM 836 C C . ALA A 1 106 ? 19.463 -2.680 -2.077 1.00 74.38 106 ALA A C 1
ATOM 838 O O . ALA A 1 106 ? 20.408 -1.926 -2.301 1.00 74.38 106 ALA A O 1
ATOM 839 N N . ILE A 1 107 ? 18.211 -2.344 -2.401 1.00 74.12 107 ILE A N 1
ATOM 840 C CA . ILE A 1 107 ? 17.836 -1.038 -2.977 1.00 74.12 107 ILE A CA 1
ATOM 841 C C . ILE A 1 107 ? 17.841 0.050 -1.901 1.00 74.12 107 ILE A C 1
ATOM 843 O O . ILE A 1 107 ? 18.293 1.175 -2.140 1.00 74.12 107 ILE A O 1
ATOM 847 N N . VAL A 1 108 ? 17.352 -0.304 -0.715 1.00 75.62 108 VAL A N 1
ATOM 848 C CA . VAL A 1 108 ? 17.261 0.564 0.457 1.00 75.62 108 VAL A CA 1
ATOM 849 C C . VAL A 1 108 ? 18.657 0.835 1.035 1.00 75.62 108 VAL A C 1
ATOM 851 O O . VAL A 1 108 ? 19.055 1.989 1.182 1.00 75.62 108 VAL A O 1
ATOM 854 N N . GLY A 1 109 ? 19.463 -0.208 1.252 1.00 70.06 109 GLY A N 1
ATOM 855 C CA . GLY A 1 109 ? 20.817 -0.102 1.807 1.00 70.06 109 GLY A CA 1
ATOM 856 C C . GLY A 1 109 ? 21.826 0.629 0.914 1.00 70.06 109 GLY A C 1
ATOM 857 O O . GLY A 1 109 ? 22.861 1.069 1.400 1.00 70.06 109 GLY A O 1
ATOM 858 N N . LYS A 1 110 ? 21.532 0.805 -0.382 1.00 61.91 110 LYS A N 1
ATOM 859 C CA . LYS A 1 110 ? 22.365 1.606 -1.295 1.00 61.91 110 LYS A CA 1
ATOM 860 C C . LYS A 1 110 ? 22.180 3.118 -1.132 1.00 61.91 110 LYS A C 1
ATOM 862 O O . LYS A 1 110 ? 23.016 3.850 -1.651 1.00 61.91 110 LYS A O 1
ATOM 867 N N . ASN A 1 111 ? 21.103 3.588 -0.489 1.00 56.34 111 ASN A N 1
ATOM 868 C CA . ASN A 1 111 ? 20.736 5.011 -0.517 1.00 56.34 111 ASN A CA 1
ATOM 869 C C . ASN A 1 111 ? 20.142 5.587 0.783 1.00 56.34 111 ASN A C 1
ATOM 871 O O . ASN A 1 111 ? 19.941 6.797 0.823 1.00 56.34 111 ASN A O 1
ATOM 875 N N . LEU A 1 112 ? 19.860 4.795 1.827 1.00 54.84 112 LEU A N 1
ATOM 876 C CA . LEU A 1 112 ? 19.478 5.365 3.126 1.00 54.84 112 LEU A CA 1
ATOM 877 C C . LEU A 1 112 ? 20.713 5.832 3.899 1.00 54.84 112 LEU A C 1
ATOM 879 O O . LEU A 1 112 ? 21.680 5.083 4.063 1.00 54.84 112 LEU A O 1
ATOM 883 N N . THR A 1 113 ? 20.654 7.055 4.419 1.00 54.12 113 THR A N 1
ATOM 884 C CA . THR A 1 113 ? 21.582 7.525 5.451 1.00 54.12 113 THR A CA 1
ATOM 885 C C . THR A 1 113 ? 20.987 7.252 6.833 1.00 54.12 113 THR A C 1
ATOM 887 O O . THR A 1 113 ? 19.789 7.023 6.967 1.00 54.12 113 THR A O 1
ATOM 890 N N . ALA A 1 114 ? 21.802 7.276 7.892 1.00 50.56 114 ALA A N 1
ATOM 891 C CA . ALA A 1 114 ? 21.341 7.010 9.263 1.00 50.56 114 ALA A CA 1
ATOM 892 C C . ALA A 1 114 ? 20.245 7.976 9.775 1.00 50.56 114 ALA A C 1
ATOM 894 O O . ALA A 1 114 ? 19.700 7.746 10.845 1.00 50.56 114 ALA A O 1
ATOM 895 N N . GLN A 1 115 ? 19.936 9.050 9.039 1.00 46.25 115 GLN A N 1
ATOM 896 C CA . GLN A 1 115 ? 18.836 9.974 9.331 1.00 46.25 115 GLN A CA 1
ATOM 897 C C . GLN A 1 115 ? 17.472 9.506 8.795 1.00 46.25 115 GLN A C 1
ATOM 899 O O . GLN A 1 115 ? 16.454 10.069 9.186 1.00 46.25 115 GLN A O 1
ATOM 904 N N . ASP A 1 116 ? 17.447 8.501 7.916 1.00 52.84 116 ASP A N 1
ATOM 905 C CA . ASP A 1 116 ? 16.238 8.013 7.242 1.00 52.84 116 ASP A CA 1
ATOM 906 C C . ASP A 1 116 ? 15.646 6.733 7.888 1.00 52.84 116 ASP A C 1
ATOM 908 O O . ASP A 1 116 ? 14.682 6.159 7.366 1.00 52.84 116 ASP A O 1
ATOM 912 N N . LEU A 1 117 ? 16.240 6.269 8.999 1.00 48.12 117 LEU A N 1
ATOM 913 C CA . LEU A 1 117 ? 15.820 5.124 9.825 1.00 48.12 117 LEU A CA 1
ATOM 914 C C . LEU A 1 117 ? 15.241 5.602 11.159 1.00 48.12 117 LEU A C 1
ATOM 916 O O . LEU A 1 117 ? 14.243 4.980 11.587 1.00 48.12 117 LEU A O 1
#

pLDDT: mean 86.61, std 15.4, range [46.25, 98.62]

Sequence (117 aa):
MATEQEKLVQQLYVLKNKVQHSADRNEIISIIEQAIEIATPVAPLFVINDLTTDERKESRVALLKREIFCIKTGKYIDIETVKIQVSASLIMFMLVFVSGINSVDAIVGKNLTAQDL

Organism: NCBI:txid2695265

Radius of gyration: 14.26 Å; chains: 1; bounding box: 37×25×36 Å